Protein 6Y7Q (pdb70)

Solvent-accessible surface area: 6685 Å² total; per-residue (Å²): 80,88,197,115,12,69,66,113,115,58,62,2,0,19,0,40,25,110,65,186,73,22,7,0,78,87,0,2,82,13,0,20,134,35,0,29,25,49,90,116,61,0,61,106,84,56,2,34,0,86,41,0,48,23,130,112,9,142,211,124,23,51,55,64,6,30,101,0,17,161,46,30,86,109,51,140,7,98,3,31,1,27,50,119,103,49,59,67,17,35,0,36,1,32,0,17,21,49,106,57,199,148,42,54,7,55,71,7,5,1,12,3,88,114,35,105,166

Secondary structure (P-SEA, 3-state):
caaaaaaaccccccccccccccccccccaaaaaaacccccccccccccccccccccccaaaaaaaaaaaaacccbbbbbbbbccccbbbbbbbbbbbbccccccccbbbbbbbbbcc

B-factor: mean 35.16, std 14.5, range [16.73, 164.2]

Structure (mmCIF, N/CA/C/O backbone):
data_6Y7Q
#
_entry.id   6Y7Q
#
_cell.length_a   32.784
_cell.length_b   32.784
_cell.length_c   200.681
_cell.angle_alpha   90.000
_cell.angle_beta   90.000
_cell.angle_gamma   90.000
#
_symmetry.space_group_name_H-M   'P 43 21 2'
#
loop_
_entity.id
_entity.type
_entity.pdbx_description
1 polymer 'Potassium voltage-gated channel subfamily H member 7'
2 non-polymer GLYCEROL
3 non-polymer 1,2-ETHANEDIOL
4 water water
#
loop_
_atom_site.group_PDB
_atom_site.id
_atom_site.type_symbol
_atom_site.label_atom_id
_atom_site.label_alt_id
_atom_site.label_comp_id
_atom_site.label_asym_id
_atom_site.label_entity_id
_atom_site.label_seq_id
_atom_site.pdbx_PDB_ins_code
_atom_site.Cartn_x
_atom_site.Cartn_y
_atom_site.Cartn_z
_atom_site.occupancy
_atom_site.B_iso_or_equiv
_atom_site.auth_seq_id
_atom_site.auth_comp_id
_atom_site.auth_asym_id
_atom_site.auth_atom_id
_atom_site.pdbx_PDB_model_num
ATOM 1 N N . ILE A 1 18 ? -10.851 -11.517 1.621 1.000 58.761 18 ILE AAA N 1
ATOM 2 C CA . ILE A 1 18 ? -10.378 -11.639 3.065 1.000 65.386 18 ILE AAA CA 1
ATOM 3 C C . ILE A 1 18 ? -10.027 -10.259 3.652 1.000 63.605 18 ILE AAA C 1
ATOM 4 O O . ILE A 1 18 ? -10.237 -10.093 4.874 1.000 52.380 18 ILE AAA O 1
ATOM 20 N N . ILE A 1 19 ? -9.581 -9.274 2.861 1.000 53.637 19 ILE AAA N 1
ATOM 21 C CA . ILE A 1 19 ? -9.327 -7.918 3.432 1.000 40.293 19 ILE AAA CA 1
ATOM 22 C C . ILE A 1 19 ? -10.648 -7.354 3.948 1.000 43.415 19 ILE AAA C 1
ATOM 23 O O . ILE A 1 19 ? -10.616 -6.683 5.021 1.000 41.827 19 ILE AAA O 1
ATOM 39 N N . ARG A 1 20 ? -11.767 -7.667 3.269 1.000 38.842 20 ARG AAA N 1
ATOM 40 C CA . ARG A 1 20 ? -13.132 -7.233 3.687 1.000 39.690 20 ARG AAA CA 1
ATOM 41 C C . ARG A 1 20 ? -13.571 -7.906 4.984 1.000 49.141 20 ARG AAA C 1
ATOM 42 O O . ARG A 1 20 ? -14.124 -7.202 5.863 1.000 46.908 20 ARG AAA O 1
ATOM 63 N N . LYS A 1 21 ? -13.404 -9.226 5.055 1.000 48.711 21 LYS AAA N 1
ATOM 64 C CA . LYS A 1 21 ? -13.655 -10.031 6.277 1.000 43.469 21 LYS AAA CA 1
ATOM 65 C C . LYS A 1 21 ? -12.905 -9.359 7.437 1.000 45.130 21 LYS AAA C 1
ATOM 66 O O . LYS A 1 21 ? -13.562 -8.978 8.430 1.000 57.312 21 LYS AAA O 1
ATOM 85 N N . PHE A 1 22 ? -11.600 -9.144 7.262 1.000 43.561 22 PHE AAA N 1
ATOM 86 C CA . PHE A 1 22 ? -10.636 -8.716 8.317 1.000 39.328 22 PHE AAA CA 1
ATOM 87 C C . PHE A 1 22 ? -10.987 -7.302 8.772 1.000 36.240 22 PHE AAA C 1
ATOM 88 O O . PHE A 1 22 ? -11.146 -7.031 10.032 1.000 47.193 22 PHE AAA O 1
ATOM 105 N N . GLU A 1 23 ? -11.115 -6.381 7.818 1.000 40.249 23 GLU AAA N 1
ATOM 106 C CA . GLU A 1 23 ? -11.468 -4.978 8.138 1.000 31.393 23 GLU AAA CA 1
ATOM 107 C C . GLU A 1 23 ? -12.879 -4.961 8.738 1.000 35.622 23 GLU AAA C 1
ATOM 108 O O . GLU A 1 23 ? -13.055 -4.246 9.736 1.000 39.455 23 GLU AAA O 1
ATOM 120 N N . GLY A 1 24 ? -13.843 -5.694 8.152 1.000 38.319 24 GLY AAA N 1
ATOM 121 C CA . GLY A 1 24 ? -15.262 -5.716 8.590 1.000 37.443 24 GLY AAA CA 1
ATOM 122 C C . GLY A 1 24 ? -15.438 -6.260 10.016 1.000 46.245 24 GLY AAA C 1
ATOM 123 O O . GLY A 1 24 ? -16.421 -5.858 10.719 1.000 48.640 24 GLY AAA O 1
ATOM 127 N N . GLN A 1 25 ? -14.543 -7.136 10.481 1.000 51.301 25 GLN AAA N 1
ATOM 128 C CA . GLN A 1 25 ? -14.691 -7.785 11.823 1.000 39.840 25 GLN AAA CA 1
ATOM 129 C C . GLN A 1 25 ? -13.778 -7.120 12.859 1.000 46.784 25 GLN AAA C 1
ATOM 130 O O . GLN A 1 25 ? -13.679 -7.686 14.002 1.000 46.826 25 GLN AAA O 1
ATOM 144 N N . ASN A 1 26 ? -13.125 -5.995 12.504 1.000 33.018 26 ASN AAA N 1
ATOM 145 C CA . ASN A 1 26 ? -12.115 -5.338 13.379 1.000 44.823 26 ASN AAA CA 1
ATOM 146 C C . ASN A 1 26 ? -11.153 -6.437 13.879 1.000 61.208 26 ASN AAA C 1
ATOM 147 O O . ASN A 1 26 ? -10.965 -6.637 15.127 1.000 64.995 26 ASN AAA O 1
ATOM 158 N N . LYS A 1 27 ? -10.635 -7.169 12.885 1.000 51.603 27 LYS AAA N 1
ATOM 159 C CA . LYS A 1 27 ? -9.415 -7.970 12.966 1.000 34.805 27 LYS AAA CA 1
ATOM 160 C C . LYS A 1 27 ? -8.261 -6.978 13.100 1.000 27.680 27 LYS AAA C 1
ATOM 161 O O . LYS A 1 27 ? -8.475 -5.759 13.020 1.000 30.646 27 LYS AAA O 1
ATOM 180 N N . LYS A 1 28 ? -7.049 -7.528 13.222 1.000 29.264 28 LYS AAA N 1
ATOM 181 C CA . LYS A 1 28 ? -5.835 -6.733 13.397 1.000 23.965 28 LYS AAA CA 1
ATOM 182 C C . LYS A 1 28 ? -4.830 -7.209 12.383 1.000 22.405 28 LYS AAA C 1
ATOM 183 O O . LYS A 1 28 ? -4.393 -8.397 12.469 1.000 27.649 28 LYS AAA O 1
ATOM 202 N N . PHE A 1 29 ? -4.618 -6.405 11.350 1.000 23.032 29 PHE AAA N 1
ATOM 203 C CA . PHE A 1 29 ? -3.878 -7.003 10.211 1.000 22.059 29 PHE AAA CA 1
ATOM 204 C C . PHE A 1 29 ? -3.061 -5.939 9.502 1.000 17.681 29 PHE AAA C 1
ATOM 205 O O . PHE A 1 29 ? -3.283 -4.742 9.620 1.000 22.207 29 PHE AAA O 1
ATOM 222 N N . ILE A 1 30 ? -2.129 -6.483 8.713 1.000 19.895 30 ILE AAA N 1
ATOM 223 C CA . ILE A 1 30 ? -1.354 -5.632 7.792 1.000 19.544 30 ILE AAA CA 1
ATOM 224 C C . ILE A 1 30 ? -1.483 -6.275 6.385 1.000 17.614 30 ILE AAA C 1
ATOM 225 O O . ILE A 1 30 ? -1.752 -7.461 6.262 1.000 19.748 30 ILE AAA O 1
ATOM 241 N N . ILE A 1 31 ? -1.125 -5.447 5.397 1.000 17.509 31 ILE AAA N 1
ATOM 242 C CA . ILE A 1 31 ? -0.924 -5.993 4.009 1.000 16.729 31 ILE AAA CA 1
ATOM 243 C C . ILE A 1 31 ? 0.487 -5.569 3.657 1.000 17.432 31 ILE AAA C 1
ATOM 244 O O . ILE A 1 31 ? 0.868 -4.389 3.905 1.000 19.211 31 ILE AAA O 1
ATOM 260 N N . ALA A 1 32 ? 1.195 -6.472 2.999 1.000 18.137 32 ALA AAA N 1
ATOM 261 C CA . ALA A 1 32 ? 2.582 -6.231 2.600 1.000 20.241 32 ALA AAA CA 1
ATOM 262 C C . ALA A 1 32 ? 2.732 -6.500 1.080 1.000 18.857 32 ALA AAA C 1
ATOM 263 O O . ALA A 1 32 ? 2.099 -7.458 0.614 1.000 20.158 32 ALA AAA O 1
ATOM 270 N N . ASN A 1 33 ? 3.766 -5.886 0.550 1.000 20.805 33 ASN AAA N 1
ATOM 271 C CA . ASN A 1 33 ? 4.097 -6.091 -0.892 1.000 22.056 33 ASN AAA CA 1
ATOM 272 C C . ASN A 1 33 ? 5.131 -7.212 -0.897 1.000 22.229 33 ASN AAA C 1
ATOM 273 O O . ASN A 1 33 ? 6.296 -6.962 -0.403 1.000 26.304 33 ASN AAA O 1
ATOM 284 N N . ALA A 1 34 ? 4.792 -8.367 -1.485 1.000 24.545 34 ALA AAA N 1
ATOM 285 C CA . ALA A 1 34 ? 5.620 -9.577 -1.519 1.000 28.570 34 ALA AAA CA 1
ATOM 286 C C . ALA A 1 34 ? 6.656 -9.498 -2.661 1.000 35.742 34 ALA AAA C 1
ATOM 287 O O . ALA A 1 34 ? 7.506 -10.392 -2.733 1.000 34.656 34 ALA AAA O 1
ATOM 294 N N . ARG A 1 35 ? 6.583 -8.448 -3.500 1.000 31.657 35 ARG AAA N 1
ATOM 295 C CA . ARG A 1 35 ? 7.416 -8.279 -4.716 1.000 37.564 35 ARG AAA CA 1
ATOM 296 C C . ARG A 1 35 ? 8.695 -7.537 -4.391 1.000 30.626 35 ARG AAA C 1
ATOM 297 O O . ARG A 1 35 ? 9.576 -7.551 -5.202 1.000 43.462 35 ARG AAA O 1
ATOM 318 N N . VAL A 1 36 ? 8.710 -6.745 -3.326 1.000 28.539 36 VAL AAA N 1
ATOM 319 C CA . VAL A 1 36 ? 9.917 -5.956 -3.029 1.000 27.298 36 VAL AAA CA 1
ATOM 320 C C . VAL A 1 36 ? 10.729 -6.735 -2.002 1.000 29.234 36 VAL AAA C 1
ATOM 321 O O . VAL A 1 36 ? 10.122 -7.449 -1.150 1.000 31.471 36 VAL AAA O 1
ATOM 334 N N . GLN A 1 37 ? 12.037 -6.504 -1.965 1.000 27.724 37 GLN AAA N 1
ATOM 335 C CA . GLN A 1 37 ? 12.932 -7.429 -1.220 1.000 32.729 37 GLN AAA CA 1
ATOM 336 C C . GLN A 1 37 ? 12.659 -7.344 0.288 1.000 30.529 37 GLN AAA C 1
ATOM 337 O O . GLN A 1 37 ? 12.819 -8.374 0.944 1.000 33.596 37 GLN AAA O 1
ATOM 351 N N . ASN A 1 38 ? 12.176 -6.210 0.810 1.000 30.328 38 ASN AAA N 1
ATOM 352 C CA . ASN A 1 38 ? 12.014 -6.082 2.275 1.000 28.779 38 ASN AAA CA 1
ATOM 353 C C . ASN A 1 38 ? 10.568 -6.386 2.696 1.000 27.069 38 ASN AAA C 1
ATOM 354 O O . ASN A 1 38 ? 10.208 -6.135 3.880 1.000 32.018 38 ASN AAA O 1
ATOM 365 N N . CYS A 1 39 ? 9.723 -6.903 1.827 1.000 24.967 39 CYS AAA N 1
ATOM 366 C CA . CYS A 1 39 ? 8.318 -7.266 2.155 1.000 25.636 39 CYS AAA CA 1
ATOM 367 C C . CYS A 1 39 ? 7.599 -6.112 2.855 1.000 23.808 39 CYS AAA C 1
ATOM 368 O O . CYS A 1 39 ? 6.986 -6.311 3.947 1.000 25.657 39 CYS AAA O 1
ATOM 375 N N . ALA A 1 40 ? 7.714 -4.916 2.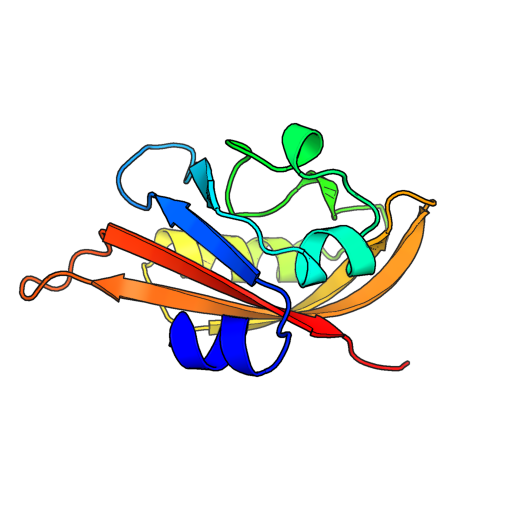321 1.000 21.609 40 ALA AAA N 1
ATOM 376 C CA . ALA A 1 40 ? 7.255 -3.638 2.866 1.000 21.618 40 ALA AAA CA 1
ATOM 377 C C . ALA A 1 40 ? 5.782 -3.676 3.195 1.000 20.633 40 ALA AAA C 1
ATOM 378 O O . ALA A 1 40 ? 4.914 -4.128 2.410 1.000 20.835 40 ALA AAA O 1
ATOM 385 N N . ILE A 1 41 ? 5.445 -3.271 4.437 1.000 20.277 41 ILE AAA N 1
ATOM 386 C CA . ILE A 1 41 ? 4.036 -3.078 4.807 1.000 19.827 41 ILE AAA CA 1
ATOM 387 C C . ILE A 1 41 ? 3.445 -1.899 4.060 1.000 20.239 41 ILE AAA C 1
ATOM 388 O O . ILE A 1 41 ? 3.955 -0.806 4.174 1.000 22.239 41 ILE AAA O 1
ATOM 404 N N . ILE A 1 42 ? 2.342 -2.122 3.359 1.000 18.426 42 ILE AAA N 1
ATOM 405 C CA . ILE A 1 42 ? 1.700 -1.034 2.603 1.000 19.362 42 ILE AAA CA 1
ATOM 406 C C . ILE A 1 42 ? 0.360 -0.647 3.171 1.000 19.758 42 ILE AAA C 1
ATOM 407 O O . ILE A 1 42 ? -0.194 0.367 2.773 1.000 20.499 42 ILE AAA O 1
ATOM 423 N N . TYR A 1 43 ? -0.074 -1.365 4.236 1.000 18.397 43 TYR AAA N 1
ATOM 424 C CA . TYR A 1 43 ? -1.332 -1.004 4.866 1.000 17.837 43 TYR AAA CA 1
ATOM 425 C C . TYR A 1 43 ? -1.266 -1.609 6.287 1.000 17.875 43 TYR AAA C 1
ATOM 426 O O . TYR A 1 43 ? -0.907 -2.798 6.397 1.000 19.717 43 TYR AAA O 1
ATOM 444 N N A CYS A 1 44 ? -1.606 -0.855 7.340 0.500 22.410 44 CYS AAA N 1
ATOM 445 N N B CYS A 1 44 ? -1.860 -0.841 7.217 0.500 21.162 44 CYS AAA N 1
ATOM 446 C CA A CYS A 1 44 ? -1.949 -1.530 8.611 0.500 20.442 44 CYS AAA CA 1
ATOM 447 C CA B CYS A 1 44 ? -1.947 -1.161 8.643 0.500 22.800 44 CYS AAA CA 1
ATOM 448 C C A CYS A 1 44 ? -3.225 -0.878 9.123 0.500 22.139 44 CYS AAA C 1
ATOM 449 C C B CYS A 1 44 ? -3.334 -0.767 9.123 0.500 23.384 44 CYS AAA C 1
ATOM 450 O O A CYS A 1 44 ? -3.307 0.384 9.029 0.500 25.402 44 CYS AAA O 1
ATOM 451 O O B CYS A 1 44 ? -3.623 0.468 9.040 0.500 26.118 44 CYS AAA O 1
ATOM 466 N N . ASN A 1 45 ? -4.143 -1.720 9.634 1.000 21.597 45 ASN AAA N 1
ATOM 467 C CA . ASN A 1 45 ? -5.461 -1.279 10.075 1.000 22.945 45 ASN AAA CA 1
ATOM 468 C C . ASN A 1 45 ? -5.405 -0.711 11.535 1.000 20.922 45 ASN AAA C 1
ATOM 469 O O . ASN A 1 45 ? -4.362 -0.770 12.190 1.000 21.993 45 ASN AAA O 1
ATOM 480 N N . ASP A 1 46 ? -6.448 0.000 11.869 1.000 21.929 46 ASP AAA N 1
ATOM 481 C CA . ASP A 1 46 ? -6.501 0.637 13.213 1.000 22.665 46 ASP AAA CA 1
ATOM 482 C C . ASP A 1 46 ? -6.376 -0.462 14.269 1.000 23.185 46 ASP AAA C 1
ATOM 483 O O . ASP A 1 46 ? -5.654 -0.198 15.300 1.000 24.159 46 ASP AAA O 1
ATOM 492 N N . GLY A 1 47 ? -6.991 -1.621 14.062 1.000 23.799 47 GLY AAA N 1
ATOM 493 C CA . GLY A 1 47 ? -6.929 -2.679 15.090 1.000 22.194 47 GLY AAA CA 1
ATOM 494 C C . GLY A 1 47 ? -5.541 -3.140 15.341 1.000 24.144 47 GLY AAA C 1
ATOM 495 O O . GLY A 1 47 ? -5.157 -3.295 16.550 1.000 28.232 47 GLY AAA O 1
ATOM 499 N N . PHE A 1 48 ? -4.645 -3.277 14.404 1.000 23.361 48 PHE AAA N 1
ATOM 500 C CA . PHE A 1 48 ? -3.248 -3.590 14.643 1.000 25.462 48 PHE AAA CA 1
ATOM 501 C C . PHE A 1 48 ? -2.511 -2.493 15.391 1.000 19.143 48 PHE AAA C 1
ATOM 502 O O . PHE A 1 48 ? -1.826 -2.873 16.418 1.000 26.658 48 PHE AAA O 1
ATOM 519 N N . CYS A 1 49 ? -2.714 -1.217 15.149 1.000 20.532 49 CYS AAA N 1
ATOM 520 C CA . CYS A 1 49 ? -2.062 -0.107 15.897 1.000 22.380 49 CYS AAA CA 1
ATOM 521 C C . CYS A 1 49 ? -2.561 -0.104 17.363 1.000 21.609 49 CYS AAA C 1
ATOM 522 O O . CYS A 1 49 ? -1.699 0.058 18.254 1.000 26.960 49 CYS AAA O 1
ATOM 530 N N . GLU A 1 50 ? -3.823 -0.313 17.555 1.000 21.825 50 GLU AAA N 1
ATOM 531 C CA . GLU A 1 50 ? -4.451 -0.220 18.894 1.000 26.195 50 GLU AAA CA 1
ATOM 532 C C . GLU A 1 50 ? -3.923 -1.385 19.690 1.000 24.614 50 GLU AAA C 1
ATOM 533 O O . GLU A 1 50 ? -3.741 -1.182 20.928 1.000 29.507 50 GLU AAA O 1
ATOM 545 N N . MET A 1 51 ? -3.912 -2.589 19.191 1.000 23.711 51 MET AAA N 1
ATOM 546 C CA . MET A 1 51 ? -3.432 -3.756 19.917 1.000 25.163 51 MET AAA CA 1
ATOM 547 C C . MET A 1 51 ? -1.952 -3.657 20.260 1.000 25.167 51 MET AAA C 1
ATOM 548 O O . MET A 1 51 ? -1.551 -4.011 21.401 1.000 29.311 51 MET AAA O 1
ATOM 562 N N . THR A 1 52 ? -1.060 -3.277 19.397 1.000 24.689 52 THR AAA N 1
ATOM 563 C CA . THR A 1 52 ? 0.374 -3.364 19.544 1.000 24.686 52 THR AAA CA 1
ATOM 564 C C . THR A 1 52 ? 0.891 -2.084 20.189 1.000 24.132 52 THR AAA C 1
ATOM 565 O O . THR A 1 52 ? 2.031 -2.109 20.639 1.000 28.683 52 THR AAA O 1
ATOM 576 N N . GLY A 1 53 ? 0.137 -1.011 20.202 1.000 26.691 53 GLY AAA N 1
ATOM 577 C CA . GLY A 1 53 ? 0.579 0.328 20.624 1.000 26.096 53 GLY AAA CA 1
ATOM 578 C C . GLY A 1 53 ? 1.554 1.043 19.726 1.000 26.117 53 GLY AAA C 1
ATOM 579 O O . GLY A 1 53 ? 2.029 2.117 20.092 1.000 27.028 53 GLY AAA O 1
ATOM 583 N N . PHE A 1 54 ? 1.732 0.550 18.500 1.000 26.670 54 PHE AAA N 1
ATOM 584 C CA . PHE A 1 54 ? 2.586 1.231 17.497 1.000 27.850 54 PHE AAA CA 1
ATOM 585 C C . PHE A 1 54 ? 1.683 2.092 16.635 1.000 26.578 54 PHE AAA C 1
ATOM 586 O O . PHE A 1 54 ? 0.624 1.622 16.163 1.000 28.611 54 PHE AAA O 1
ATOM 603 N N . SER A 1 55 ? 2.090 3.349 16.463 1.000 27.713 55 SER AAA N 1
ATOM 604 C CA . SER A 1 55 ? 1.408 4.299 15.561 1.000 33.483 55 SER AAA CA 1
ATOM 605 C C . SER A 1 55 ? 1.570 3.866 14.099 1.000 29.311 55 SER AAA C 1
ATOM 606 O O . SER A 1 55 ? 2.622 3.285 13.732 1.000 29.396 55 SER AAA O 1
ATOM 614 N N . ARG A 1 56 ? 0.587 4.220 13.264 1.000 26.844 56 ARG AAA N 1
ATOM 615 C CA . ARG A 1 56 ? 0.675 3.875 11.843 1.000 26.959 56 ARG AAA CA 1
ATOM 616 C C . ARG A 1 56 ? 1.994 4.384 11.236 1.000 28.025 56 ARG AAA C 1
ATOM 617 O O . ARG A 1 56 ? 2.659 3.595 10.530 1.000 30.152 56 ARG AAA O 1
ATOM 638 N N . PRO A 1 57 ? 2.476 5.650 11.471 1.000 27.091 57 PRO AAA N 1
ATOM 639 C CA . PRO A 1 57 ? 3.747 6.102 10.868 1.000 28.649 57 PRO AAA CA 1
ATOM 640 C C . PRO A 1 57 ? 4.944 5.276 11.317 1.000 29.224 57 PRO AAA C 1
ATOM 641 O O . PRO A 1 57 ? 5.946 5.247 10.655 1.000 35.340 57 PRO AAA O 1
ATOM 652 N N . ASP A 1 58 ? 4.783 4.609 12.482 1.000 27.327 58 ASP AAA N 1
ATOM 653 C CA . ASP A 1 58 ? 5.861 3.745 12.999 1.000 30.393 58 ASP AAA CA 1
ATOM 654 C C . ASP A 1 58 ? 5.837 2.331 12.375 1.000 32.293 58 ASP AAA C 1
ATOM 655 O O . ASP A 1 58 ? 6.837 1.595 12.519 1.000 38.562 58 ASP AAA O 1
ATOM 664 N N . VAL A 1 59 ? 4.748 1.924 11.742 1.000 25.779 59 VAL AAA N 1
ATOM 665 C CA . VAL A 1 59 ? 4.596 0.558 11.180 1.000 26.972 59 VAL AAA CA 1
ATOM 666 C C . VAL A 1 59 ? 4.819 0.622 9.648 1.000 25.675 59 VAL AAA C 1
ATOM 667 O O . VAL A 1 59 ? 5.425 -0.321 9.098 1.000 25.844 59 VAL AAA O 1
ATOM 680 N N . MET A 1 60 ? 4.354 1.673 8.988 1.000 25.077 60 MET AAA N 1
ATOM 681 C CA . MET A 1 60 ? 4.321 1.720 7.492 1.000 24.457 60 MET AAA CA 1
ATOM 682 C C . MET A 1 60 ? 5.731 1.515 6.920 1.000 27.991 60 MET AAA C 1
ATOM 683 O O . MET A 1 60 ? 6.702 2.047 7.414 1.000 26.769 60 MET AAA O 1
ATOM 697 N N . GLN A 1 61 ? 5.801 0.700 5.874 1.000 25.239 61 GLN AAA N 1
ATOM 698 C CA . GLN A 1 61 ? 7.000 0.406 5.064 1.000 31.268 61 GLN AAA CA 1
ATOM 699 C C . GLN A 1 61 ? 7.972 -0.473 5.833 1.000 30.370 61 GLN AAA C 1
ATOM 700 O O . GLN A 1 61 ? 9.033 -0.714 5.314 1.000 32.484 61 GLN AAA O 1
ATOM 714 N N . LYS A 1 62 ? 7.679 -0.882 7.091 1.000 26.890 62 LYS AAA N 1
ATOM 715 C CA . LYS A 1 62 ? 8.610 -1.791 7.764 1.000 28.264 62 LYS AAA CA 1
ATOM 716 C C . LYS A 1 62 ? 8.435 -3.169 7.174 1.000 26.872 62 LYS AAA C 1
ATOM 717 O O . LYS A 1 62 ? 7.379 -3.495 6.569 1.000 28.659 62 LYS AAA O 1
ATOM 736 N N . PRO A 1 63 ? 9.433 -4.058 7.363 1.000 27.694 63 PRO AAA N 1
ATOM 737 C CA . PRO A 1 63 ? 9.261 -5.411 6.871 1.000 28.955 63 PRO AAA CA 1
ATOM 738 C C . PRO A 1 63 ? 8.049 -6.076 7.477 1.000 23.646 63 PRO AAA C 1
ATOM 739 O O . PRO A 1 63 ? 7.780 -5.928 8.695 1.000 31.323 63 PRO AAA O 1
ATOM 750 N N . CYS A 1 64 ? 7.431 -6.969 6.739 1.000 27.688 64 CYS AAA N 1
ATOM 751 C CA . CYS A 1 64 ? 6.146 -7.614 7.064 1.000 28.274 64 CYS AAA CA 1
ATOM 752 C C . CYS A 1 64 ? 6.377 -8.577 8.252 1.000 27.961 64 CYS AAA C 1
ATOM 753 O O . CYS A 1 64 ? 5.373 -9.046 8.780 1.000 26.694 64 CYS AAA O 1
ATOM 760 N N . THR A 1 65 ? 7.630 -8.960 8.490 1.000 31.110 65 THR AAA N 1
ATOM 761 C CA . THR A 1 65 ? 7.943 -9.793 9.708 1.000 32.697 65 THR AAA CA 1
ATOM 762 C C . THR A 1 65 ? 7.596 -9.047 10.994 1.000 25.363 65 THR AAA C 1
ATOM 763 O O . THR A 1 65 ? 7.519 -9.738 12.059 1.000 30.528 65 THR AAA O 1
ATOM 774 N N . CYS A 1 66 ? 7.468 -7.709 10.989 1.000 22.407 66 CYS AAA N 1
ATOM 775 C CA . CYS A 1 66 ? 7.025 -6.917 12.181 1.000 23.509 66 CYS AAA CA 1
ATOM 776 C C . CYS A 1 66 ? 8.040 -7.159 13.274 1.000 26.438 66 CYS AAA C 1
ATOM 777 O O . CYS A 1 66 ? 7.604 -7.449 14.475 1.000 28.399 66 CYS AAA O 1
ATOM 785 N N . ASP A 1 67 ? 9.312 -7.044 13.018 1.000 29.407 67 ASP AAA N 1
ATOM 786 C CA . ASP A 1 67 ? 1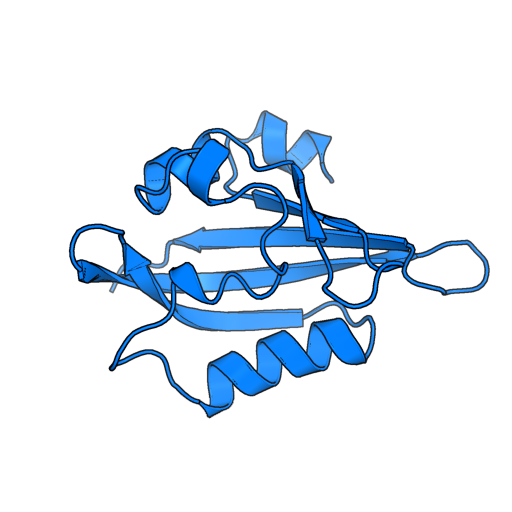0.421 -7.228 13.983 1.000 29.617 67 ASP AAA CA 1
ATOM 787 C C . ASP A 1 67 ? 10.286 -6.233 15.144 1.000 24.682 67 ASP AAA C 1
ATOM 788 O O . ASP A 1 67 ? 10.872 -6.491 16.235 1.000 30.265 67 ASP AAA O 1
ATOM 797 N N . PHE A 1 68 ? 9.589 -5.133 15.024 1.000 30.544 68 PHE AAA N 1
ATOM 798 C CA . PHE A 1 68 ? 9.386 -4.113 16.074 1.000 26.729 68 PHE AAA CA 1
ATOM 799 C C . PHE A 1 68 ? 8.488 -4.738 17.170 1.000 25.531 68 PHE AAA C 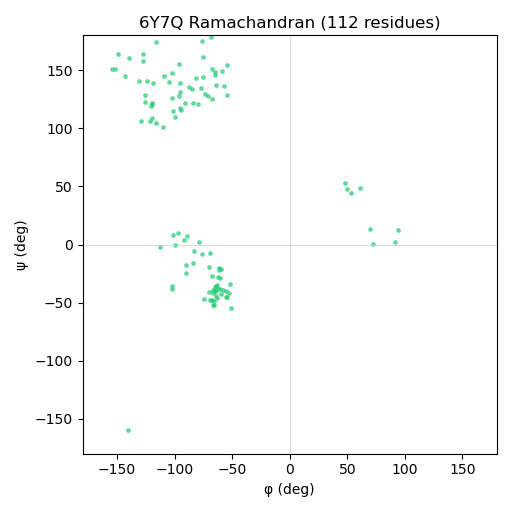1
ATOM 800 O O . PHE A 1 68 ? 8.497 -4.069 18.283 1.000 26.544 68 PHE AAA O 1
ATOM 817 N N . LEU A 1 69 ? 7.944 -5.944 16.965 1.000 25.912 69 LEU AAA N 1
ATOM 818 C CA . LEU A 1 69 ? 7.093 -6.628 17.949 1.000 23.167 69 LEU AAA CA 1
ATOM 819 C C . LEU A 1 69 ? 7.954 -7.639 18.681 1.000 29.196 69 LEU AAA C 1
ATOM 820 O O . LEU A 1 69 ? 7.436 -8.299 19.679 1.000 38.769 69 LEU AAA O 1
ATOM 836 N N . HIS A 1 70 ? 9.203 -7.778 18.385 1.000 27.717 70 HIS AAA N 1
ATOM 837 C CA . HIS A 1 70 ? 10.050 -8.887 18.918 1.000 27.877 70 HIS AAA CA 1
ATOM 838 C C . HIS A 1 70 ? 10.782 -8.377 20.146 1.000 24.742 70 HIS AAA C 1
ATOM 839 O O . HIS A 1 70 ? 11.150 -7.199 20.178 1.000 29.149 70 HIS AAA O 1
ATOM 854 N N . GLY A 1 71 ? 10.862 -9.234 21.166 1.000 28.886 71 GLY AAA N 1
ATOM 855 C CA . GLY A 1 71 ? 11.686 -8.907 22.349 1.000 26.472 71 GLY AAA CA 1
ATOM 856 C C . GLY A 1 71 ? 12.416 -10.114 22.855 1.000 23.153 71 GLY AAA C 1
ATOM 857 O O . GLY A 1 71 ? 12.257 -11.218 22.387 1.000 28.142 71 GLY AAA O 1
ATOM 861 N N . PRO A 1 72 ? 12.835 -10.020 24.182 1.000 27.953 72 PRO AAA N 1
ATOM 862 C CA . PRO A 1 72 ? 13.591 -11.104 24.776 1.000 28.569 72 PRO AAA CA 1
ATOM 863 C C . PRO A 1 72 ? 12.865 -12.443 24.782 1.000 26.455 72 PRO AAA C 1
ATOM 864 O O . PRO A 1 72 ? 13.526 -13.446 24.586 1.000 28.513 72 PRO AAA O 1
ATOM 875 N N . GLU A 1 73 ? 11.572 -12.464 25.113 1.000 30.224 73 GLU AAA N 1
ATOM 876 C CA . GLU A 1 73 ? 10.870 -13.748 25.239 1.000 26.317 73 GLU AAA CA 1
ATOM 877 C C . GLU A 1 73 ? 10.267 -14.164 23.897 1.000 27.981 73 GLU AAA C 1
ATOM 878 O O . GLU A 1 73 ? 9.598 -15.190 23.796 1.000 27.663 73 GLU AAA O 1
ATOM 890 N N . THR A 1 74 ? 10.586 -13.419 22.841 1.000 29.663 74 THR AAA N 1
ATOM 891 C CA . THR A 1 74 ? 10.107 -13.887 21.513 1.000 28.670 74 THR AAA CA 1
ATOM 892 C C . THR A 1 74 ? 11.055 -14.999 21.058 1.000 30.230 74 THR AAA C 1
ATOM 893 O O . THR A 1 74 ? 12.239 -14.715 20.986 1.000 38.000 74 THR AAA O 1
ATOM 904 N N . LYS A 1 75 ? 10.543 -16.213 20.813 1.000 30.974 75 LYS AAA N 1
ATOM 905 C CA . LYS A 1 75 ? 11.391 -17.396 20.553 1.000 31.826 75 LYS AAA CA 1
ATOM 906 C C . LYS A 1 75 ? 11.935 -17.356 19.114 1.000 31.524 75 LYS AAA C 1
ATOM 907 O O . LYS A 1 75 ? 11.153 -17.181 18.155 1.000 34.568 75 LYS AAA O 1
ATOM 926 N N . ARG A 1 76 ? 13.219 -17.626 18.972 1.000 33.426 76 ARG AAA N 1
ATOM 927 C CA . ARG A 1 76 ? 13.917 -17.710 17.666 1.000 34.698 76 ARG AAA CA 1
ATOM 928 C C . ARG A 1 76 ? 13.232 -18.724 16.727 1.000 34.058 76 ARG AAA C 1
ATOM 929 O O . ARG A 1 76 ? 13.062 -18.376 15.595 1.000 40.561 76 ARG AAA O 1
ATOM 950 N N . HIS A 1 77 ? 12.862 -19.923 17.168 1.000 35.292 77 HIS AAA N 1
ATOM 951 C CA . HIS A 1 77 ? 12.128 -20.960 16.409 1.000 37.854 77 HIS AAA CA 1
ATOM 952 C C . HIS A 1 77 ? 10.826 -20.377 15.864 1.000 35.058 77 HIS AAA C 1
ATOM 953 O O . HIS A 1 77 ? 10.450 -20.685 14.717 1.000 35.632 77 HIS AAA O 1
ATOM 968 N N . ASP A 1 78 ? 10.135 -19.551 16.639 1.000 34.216 78 ASP AAA N 1
ATOM 969 C CA . ASP A 1 78 ? 8.838 -19.002 16.199 1.000 32.388 78 ASP AAA CA 1
ATOM 970 C C . ASP A 1 78 ? 9.071 -17.925 15.140 1.000 28.051 78 ASP AAA C 1
ATOM 971 O O . ASP A 1 78 ? 8.393 -17.959 14.094 1.000 34.196 78 ASP AAA O 1
ATOM 980 N N . ILE A 1 79 ? 9.998 -17.006 15.384 1.000 30.148 79 ILE AAA N 1
ATOM 981 C CA . ILE A 1 79 ? 10.417 -16.002 14.392 1.000 28.152 79 ILE AAA CA 1
ATOM 982 C C . ILE A 1 79 ? 10.813 -16.729 13.093 1.000 32.652 79 ILE AAA C 1
ATOM 983 O O . ILE A 1 79 ? 10.401 -16.271 11.986 1.000 32.063 79 ILE AAA O 1
ATOM 999 N N . ALA A 1 80 ? 11.519 -17.853 13.170 1.000 29.302 80 ALA AAA N 1
ATOM 1000 C CA . ALA A 1 80 ? 12.043 -18.534 11.964 1.000 34.065 80 ALA AAA CA 1
ATOM 1001 C C . ALA A 1 80 ? 10.867 -19.138 11.198 1.000 36.488 80 ALA AAA C 1
ATOM 1002 O O . ALA A 1 80 ? 10.868 -19.034 9.931 1.000 38.558 80 ALA AAA O 1
ATOM 1009 N N . GLN A 1 81 ? 9.885 -19.735 11.878 1.000 32.618 81 GLN AAA N 1
ATOM 1010 C CA . GLN A 1 81 ? 8.719 -20.346 11.192 1.000 33.957 81 GLN AAA CA 1
ATOM 1011 C C . GLN A 1 81 ? 7.902 -19.264 10.492 1.000 31.288 81 GLN AAA C 1
ATOM 1012 O O . GLN A 1 81 ? 7.427 -19.539 9.367 1.000 35.080 81 GLN AAA O 1
ATOM 1026 N N . ILE A 1 82 ? 7.767 -18.071 11.065 1.000 29.154 82 ILE AAA N 1
ATOM 1027 C CA . ILE A 1 82 ? 7.042 -16.965 10.405 1.000 28.866 82 ILE AAA CA 1
ATOM 1028 C C . ILE A 1 82 ? 7.835 -16.560 9.150 1.000 29.551 82 ILE AAA C 1
ATOM 1029 O O . ILE A 1 82 ? 7.203 -16.493 8.018 1.000 30.522 82 ILE AAA O 1
ATOM 1045 N N . ALA A 1 83 ? 9.125 -16.301 9.301 1.000 28.669 83 ALA AAA N 1
ATOM 1046 C CA . ALA A 1 83 ? 9.976 -15.847 8.184 1.000 32.153 83 ALA AAA CA 1
ATOM 1047 C C . ALA A 1 83 ? 9.982 -16.904 7.072 1.000 32.811 83 ALA AAA C 1
ATOM 1048 O O . ALA A 1 83 ? 9.994 -16.522 5.912 1.000 31.171 83 ALA AAA O 1
ATOM 1055 N N . GLN A 1 84 ? 9.988 -18.191 7.400 1.000 30.578 84 GLN AAA N 1
A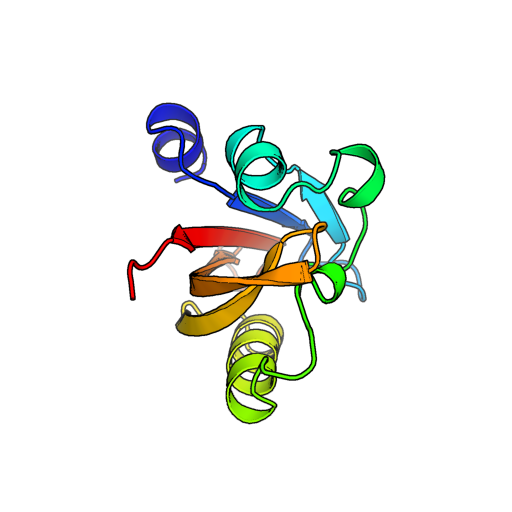TOM 1056 C CA . GLN A 1 84 ? 10.034 -19.329 6.452 1.000 36.339 84 GLN AAA CA 1
ATOM 1057 C C . GLN A 1 84 ? 8.754 -19.356 5.618 1.000 35.924 84 GLN AAA C 1
ATOM 1058 O O . GLN A 1 84 ? 8.845 -19.627 4.383 1.000 36.570 84 GLN AAA O 1
ATOM 1072 N N . ALA A 1 85 ? 7.598 -19.089 6.233 1.000 30.281 85 ALA AAA N 1
ATOM 1073 C CA . ALA A 1 85 ? 6.300 -19.137 5.523 1.000 35.129 85 ALA AAA CA 1
ATOM 1074 C C . ALA A 1 85 ? 6.283 -18.016 4.488 1.000 33.274 85 ALA AAA C 1
ATOM 1075 O O . ALA A 1 85 ? 5.759 -18.238 3.333 1.000 34.532 85 ALA AAA O 1
ATOM 1082 N N . LEU A 1 86 ? 6.825 -16.870 4.879 1.000 29.152 86 LEU AAA N 1
ATOM 1083 C CA . LEU A 1 86 ? 6.919 -15.679 4.003 1.000 28.738 86 LEU AAA CA 1
ATOM 1084 C C . LEU A 1 86 ? 7.862 -15.995 2.848 1.000 32.168 86 LEU AAA C 1
ATOM 1085 O O . LEU A 1 86 ? 7.452 -15.714 1.632 1.000 34.017 86 LEU AAA O 1
ATOM 1101 N N . LEU A 1 87 ? 9.028 -16.549 3.158 1.000 30.123 87 LEU AAA N 1
ATOM 1102 C CA . LEU A 1 87 ? 10.031 -16.895 2.107 1.000 33.557 87 LEU AAA CA 1
ATOM 1103 C C . LEU A 1 87 ? 9.482 -17.978 1.162 1.000 31.329 87 LEU AAA C 1
ATOM 1104 O O . LEU A 1 87 ? 9.815 -17.942 -0.014 1.000 37.861 87 LEU AAA O 1
ATOM 1120 N N . GLY A 1 88 ? 8.702 -18.938 1.649 1.000 35.543 88 GLY AAA N 1
ATOM 1121 C CA . GLY A 1 88 ? 8.180 -20.047 0.829 1.000 33.779 88 GLY AAA CA 1
ATOM 1122 C C . GLY A 1 88 ? 6.817 -19.687 0.247 1.000 33.416 88 GLY AAA C 1
ATOM 1123 O O . GLY A 1 88 ? 6.156 -20.565 -0.332 1.000 31.391 88 GLY AAA O 1
ATOM 1127 N N . SER A 1 89 ? 6.330 -18.466 0.470 1.000 31.158 89 SER AAA N 1
ATOM 1128 C CA . SER A 1 89 ? 4.996 -18.052 -0.028 1.000 31.132 89 SER AAA CA 1
ATOM 1129 C C . SER A 1 89 ? 3.945 -19.061 0.431 1.000 34.590 89 SER AAA C 1
ATOM 1130 O O . SER A 1 89 ? 3.071 -19.414 -0.334 1.000 33.878 89 SER AAA O 1
ATOM 1138 N N . GLU A 1 90 ? 4.000 -19.482 1.685 1.000 33.585 90 GLU AAA N 1
ATOM 1139 C CA . GLU A 1 90 ? 3.050 -20.478 2.225 1.000 37.330 90 GLU AAA CA 1
ATOM 1140 C C . GLU A 1 90 ? 2.080 -19.830 3.206 1.000 29.238 90 GLU AAA C 1
ATOM 1141 O O . GLU A 1 90 ? 2.498 -18.913 3.931 1.000 38.371 90 GLU AAA O 1
ATOM 1153 N N . GLU A 1 91 ? 0.841 -20.315 3.220 1.000 30.080 91 GLU AAA N 1
ATOM 1154 C CA . GLU A 1 91 ? -0.108 -20.018 4.304 1.000 28.571 91 GLU AAA CA 1
ATOM 1155 C C . GLU A 1 91 ? 0.292 -20.793 5.555 1.000 30.476 91 GLU AAA C 1
ATOM 1156 O O . GLU A 1 91 ? 0.486 -22.005 5.463 1.000 30.873 91 GLU AAA O 1
ATOM 1168 N N . ARG A 1 92 ? 0.383 -20.092 6.683 1.000 28.227 92 ARG AAA N 1
ATOM 1169 C CA . ARG A 1 92 ? 0.831 -20.748 7.906 1.000 30.206 92 ARG AAA CA 1
ATOM 1170 C C . ARG A 1 92 ? 0.238 -19.966 9.083 1.000 27.254 92 ARG AAA C 1
ATOM 1171 O O . ARG A 1 92 ? 0.054 -18.753 9.031 1.000 27.899 92 ARG AAA O 1
ATOM 1192 N N . LYS A 1 93 ? 0.016 -20.690 10.159 1.000 30.917 93 LYS AAA N 1
ATOM 1193 C CA . LYS A 1 93 ? -0.397 -20.077 11.453 1.000 28.701 93 LYS AAA CA 1
ATOM 1194 C C . LYS A 1 93 ? 0.662 -20.405 12.512 1.000 30.700 93 LYS AAA C 1
ATOM 1195 O O . LYS A 1 93 ? 1.037 -21.598 12.634 1.000 30.917 93 LYS AAA O 1
ATOM 1214 N N . VAL A 1 94 ? 1.267 -19.394 13.112 1.000 26.294 94 VAL AAA N 1
ATOM 1215 C CA . VAL A 1 94 ? 2.328 -19.605 14.137 1.000 32.030 94 VAL AAA CA 1
ATOM 1216 C C . VAL A 1 94 ? 1.971 -18.857 15.416 1.000 28.786 94 VAL AAA C 1
ATOM 1217 O O . VAL A 1 94 ? 1.777 -17.632 15.392 1.000 28.043 94 VAL AAA O 1
ATOM 1230 N N . GLU A 1 95 ? 2.007 -19.580 16.528 1.000 31.759 95 GLU AAA N 1
ATOM 1231 C CA . GLU A 1 95 ? 1.822 -18.971 17.859 1.000 34.049 95 GLU AAA CA 1
ATOM 1232 C C . GLU A 1 95 ? 3.190 -18.436 18.305 1.000 29.889 95 GLU AAA C 1
ATOM 1233 O O . GLU A 1 95 ? 4.208 -19.138 18.119 1.000 32.144 95 GLU AAA O 1
ATOM 1245 N N . VAL A 1 96 ? 3.217 -17.208 18.822 1.000 26.426 96 VAL AAA N 1
ATOM 1246 C CA . VAL A 1 96 ? 4.474 -16.490 19.116 1.000 27.957 96 VAL AAA CA 1
ATOM 1247 C C . VAL A 1 96 ? 4.203 -15.523 20.264 1.000 25.751 96 VAL AAA C 1
ATOM 1248 O O . VAL A 1 96 ? 3.065 -15.061 20.405 1.000 28.480 96 VAL AAA O 1
ATOM 1261 N N . THR A 1 97 ? 5.249 -15.243 21.044 1.000 26.580 97 THR AAA N 1
ATOM 1262 C CA . THR A 1 97 ? 5.195 -14.152 22.046 1.000 28.450 97 THR AAA CA 1
ATOM 1263 C C . THR A 1 97 ? 5.700 -12.846 21.408 1.000 30.484 97 THR AAA C 1
ATOM 1264 O O . THR A 1 97 ? 6.926 -12.750 21.176 1.000 30.275 97 THR AAA O 1
ATOM 1275 N N . TYR A 1 98 ? 4.863 -11.824 21.410 1.000 28.220 98 TYR AAA N 1
ATOM 1276 C CA . TYR A 1 98 ? 5.225 -10.490 20.904 1.000 26.320 98 TYR AAA CA 1
ATOM 1277 C C . TYR A 1 98 ? 5.198 -9.468 21.996 1.000 26.200 98 TYR AAA C 1
ATOM 1278 O O . TYR A 1 98 ? 4.757 -9.793 23.217 1.000 33.928 98 TYR AAA O 1
ATOM 1296 N N . TYR A 1 99 ? 5.596 -8.257 21.746 1.000 27.182 99 TYR AAA N 1
ATOM 1297 C CA . TYR A 1 99 ? 5.676 -7.165 22.747 1.000 27.698 99 TYR AAA CA 1
ATOM 1298 C C . TYR A 1 99 ? 4.925 -5.952 22.307 1.000 27.641 99 TYR AAA C 1
ATOM 1299 O O . TYR A 1 99 ? 5.103 -5.449 21.160 1.000 30.285 99 TYR AAA O 1
ATOM 1317 N N . HIS A 1 100 ? 3.994 -5.501 23.065 1.000 29.831 100 HIS AAA N 1
ATOM 1318 C CA . HIS A 1 100 ? 3.417 -4.145 22.991 1.000 26.318 100 HIS AAA CA 1
ATOM 1319 C C . HIS A 1 100 ? 4.528 -3.120 23.085 1.000 25.622 100 HIS AAA C 1
ATOM 1320 O O . HIS A 1 100 ? 5.616 -3.426 23.723 1.000 28.727 100 HIS AAA O 1
ATOM 1335 N N . LYS A 1 101 ? 4.278 -1.930 22.517 1.000 27.838 101 LYS AAA N 1
ATOM 1336 C CA . LYS A 1 101 ? 5.245 -0.834 22.597 1.000 29.735 101 LYS AAA CA 1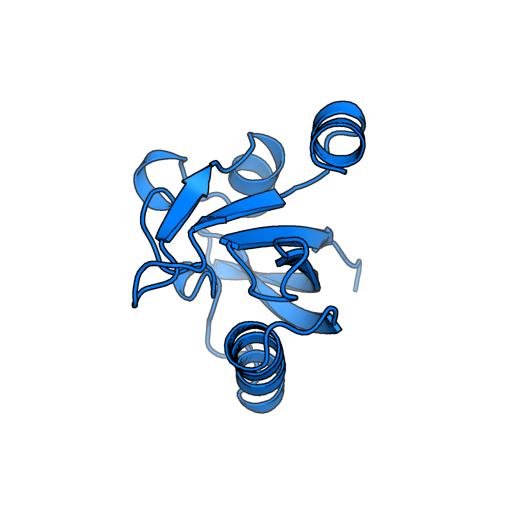
ATOM 1337 C C . LYS A 1 101 ? 5.662 -0.606 24.068 1.000 30.561 101 LYS AAA C 1
ATOM 1338 O O . LYS A 1 101 ? 6.799 -0.145 24.326 1.000 30.680 101 LYS AAA O 1
ATOM 1357 N N . ASN A 1 102 ? 4.722 -0.815 24.986 1.000 29.584 102 ASN AAA N 1
ATOM 1358 C CA . ASN A 1 102 ? 4.988 -0.492 26.399 1.000 30.358 102 ASN AAA CA 1
ATOM 1359 C C . ASN A 1 102 ? 5.826 -1.572 27.052 1.000 29.128 102 ASN AAA C 1
ATOM 1360 O O . ASN A 1 102 ? 6.067 -1.460 28.288 1.000 34.523 102 ASN AAA O 1
ATOM 1371 N N . GLY A 1 103 ? 6.260 -2.602 26.401 1.000 27.051 103 GLY AAA N 1
ATOM 1372 C CA . GLY A 1 103 ? 7.243 -3.569 26.892 1.000 28.898 103 GLY AAA CA 1
ATOM 1373 C C . GLY A 1 103 ? 6.569 -4.748 27.588 1.000 31.714 103 GLY AAA C 1
ATOM 1374 O O . GLY A 1 103 ? 7.305 -5.695 27.918 1.000 32.875 103 GLY AAA O 1
ATOM 1378 N N . SER A 1 104 ? 5.229 -4.759 27.609 1.000 38.051 104 SER AAA N 1
ATOM 1379 C CA . SER A 1 104 ? 4.454 -5.944 28.051 1.000 30.264 104 SER AAA CA 1
ATOM 1380 C C . SER A 1 104 ? 4.318 -6.980 26.943 1.000 26.041 104 SER AAA C 1
ATOM 1381 O O . SER A 1 104 ? 4.301 -6.663 25.720 1.000 33.488 104 SER AAA O 1
ATOM 1389 N N . THR A 1 105 ? 4.358 -8.220 27.255 1.000 26.460 105 THR AAA N 1
ATOM 1390 C CA . THR A 1 105 ? 4.233 -9.444 26.458 1.000 32.588 105 THR AAA CA 1
ATOM 1391 C C . THR A 1 105 ? 2.748 -9.661 26.090 1.000 26.690 105 THR AAA C 1
ATOM 1392 O O . THR A 1 105 ? 1.818 -9.283 26.883 1.000 29.643 105 THR AAA O 1
ATOM 1403 N N . PHE A 1 106 ? 2.516 -10.194 24.875 1.000 33.223 106 PHE AAA N 1
ATOM 1404 C CA . PHE A 1 106 ? 1.196 -10.789 24.533 1.000 31.023 106 PHE AAA CA 1
ATOM 1405 C C . PHE A 1 106 ? 1.448 -12.007 23.657 1.000 27.972 106 PHE AAA C 1
ATOM 1406 O O . PHE A 1 106 ? 2.308 -11.896 22.754 1.000 30.853 106 PHE AAA O 1
ATOM 1423 N N . ILE A 1 107 ? 0.632 -13.033 23.802 1.000 31.572 107 ILE AAA N 1
ATOM 1424 C CA . ILE A 1 107 ? 0.707 -14.227 22.929 1.000 31.118 107 ILE AAA CA 1
ATOM 1425 C C . ILE A 1 107 ? -0.179 -13.927 21.713 1.000 27.338 107 ILE AAA C 1
ATOM 1426 O O . ILE A 1 107 ? -1.269 -13.385 21.856 1.000 27.076 107 ILE AAA O 1
ATOM 1442 N N . CYS A 1 108 ? 0.381 -14.270 20.558 1.000 25.366 108 CYS AAA N 1
ATOM 1443 C CA . CYS A 1 108 ? -0.255 -13.994 19.275 1.000 29.113 108 CYS AAA CA 1
ATOM 1444 C C . CYS A 1 108 ? -0.275 -15.248 18.403 1.000 27.711 108 CYS AAA C 1
ATOM 1445 O O . CYS A 1 108 ? 0.728 -15.985 18.318 1.000 32.508 108 CYS AAA O 1
ATOM 1453 N N . ASN A 1 109 ? -1.387 -15.432 17.704 1.000 27.876 109 ASN AAA N 1
ATOM 1454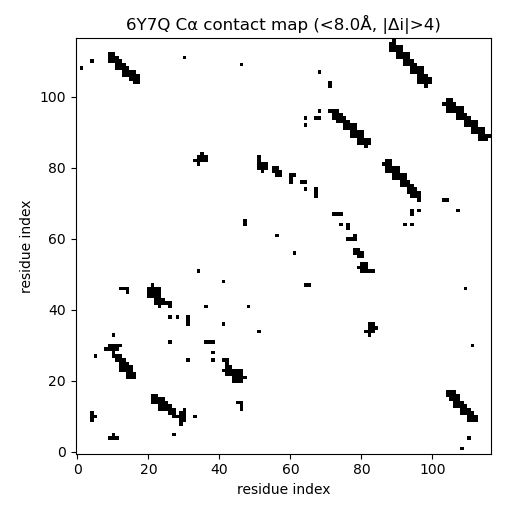 C CA . ASN A 1 109 ? -1.400 -16.382 16.568 1.000 27.440 109 ASN AAA CA 1
ATOM 1455 C C . ASN A 1 109 ? -1.252 -15.568 15.278 1.000 29.378 109 ASN AAA C 1
ATOM 1456 O O . ASN A 1 109 ? -2.113 -14.706 15.016 1.000 32.033 109 ASN AAA O 1
ATOM 1467 N N . THR A 1 110 ? -0.097 -15.694 14.647 1.000 26.253 110 THR AAA N 1
ATOM 1468 C CA . THR A 1 110 ? 0.229 -14.868 13.439 1.000 24.283 110 THR AAA CA 1
ATOM 1469 C C . THR A 1 110 ? -0.148 -15.720 12.228 1.000 23.438 110 THR AAA C 1
ATOM 1470 O O . THR A 1 110 ? 0.392 -16.821 12.121 1.000 25.475 110 THR AAA O 1
ATOM 1481 N N . HIS A 1 111 ? -1.097 -15.246 11.438 1.000 22.594 111 HIS AAA N 1
ATOM 1482 C CA . HIS A 1 111 ? -1.680 -16.007 10.284 1.000 24.714 111 HIS AAA CA 1
ATOM 1483 C C . HIS A 1 111 ? -1.223 -15.358 8.970 1.000 22.410 111 HIS AAA C 1
ATOM 1484 O O . HIS A 1 111 ? -1.689 -14.286 8.693 1.000 21.739 111 HIS AAA O 1
ATOM 1499 N N . ILE A 1 112 ? -0.236 -15.949 8.315 1.000 23.224 112 ILE AAA N 1
ATOM 1500 C CA . ILE A 1 112 ? 0.336 -15.451 7.039 1.000 23.122 112 ILE AAA CA 1
ATOM 1501 C C . ILE A 1 112 ? -0.552 -15.983 5.915 1.000 23.528 112 ILE AAA C 1
ATOM 1502 O O . ILE A 1 112 ? -0.693 -17.209 5.793 1.000 21.785 112 ILE AAA O 1
ATOM 1518 N N . ILE A 1 113 ? -1.101 -15.062 5.127 1.000 22.537 113 ILE AAA N 1
ATOM 1519 C CA . ILE A 1 113 ? -1.887 -15.472 3.935 1.000 22.955 113 ILE AAA CA 1
ATOM 1520 C C . ILE A 1 113 ? -1.269 -14.867 2.687 1.000 22.774 113 ILE AAA C 1
ATOM 1521 O O . ILE A 1 113 ? -1.400 -13.673 2.481 1.000 23.941 113 ILE AAA O 1
ATOM 1537 N N . PRO A 1 114 ? -0.588 -15.679 1.855 1.000 27.437 114 PRO AAA N 1
ATOM 1538 C CA . PRO A 1 114 ? -0.151 -15.192 0.547 1.000 25.437 114 PRO AAA CA 1
ATOM 1539 C C . PRO A 1 114 ? -1.331 -14.867 -0.370 1.000 27.575 114 PRO AAA C 1
ATOM 1540 O O . PRO A 1 114 ? -2.391 -15.521 -0.335 1.000 27.303 114 PRO AAA O 1
ATOM 1551 N N . VAL A 1 115 ? -1.093 -13.830 -1.171 1.000 25.333 115 VAL AAA N 1
ATOM 1552 C CA . VAL A 1 115 ? -2.038 -13.467 -2.257 1.000 26.455 115 VAL AAA CA 1
ATOM 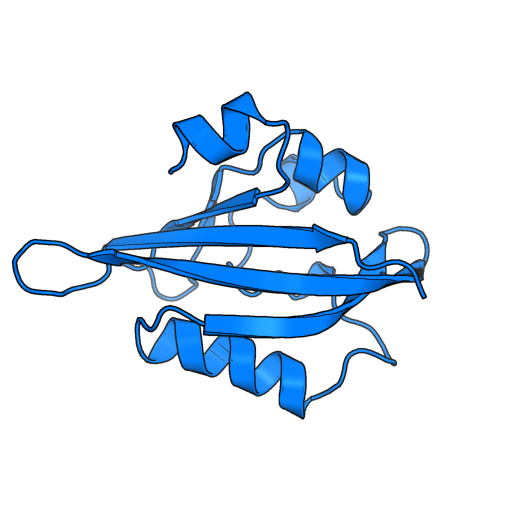1553 C C . VAL A 1 115 ? -1.297 -13.654 -3.586 1.000 26.496 115 VAL AAA C 1
ATOM 1554 O O . VAL A 1 115 ? -0.386 -12.879 -3.812 1.000 28.450 115 VAL AAA O 1
ATOM 1567 N N . LYS A 1 116 ? -1.612 -14.734 -4.299 1.000 33.528 116 LYS AAA N 1
ATOM 1568 C CA . LYS A 1 116 ? -0.832 -15.245 -5.474 1.000 36.300 116 LYS AAA CA 1
ATOM 1569 C C . LYS A 1 116 ? -1.512 -14.884 -6.791 1.000 30.672 116 LYS AAA C 1
ATOM 1570 O O . LYS A 1 116 ? -2.760 -14.836 -6.854 1.000 35.669 116 LYS AAA O 1
ATOM 1589 N N . ASN A 1 117 ? -0.720 -14.658 -7.828 1.000 36.497 117 ASN AAA N 1
ATOM 1590 C CA . ASN A 1 117 ? -1.280 -14.511 -9.221 1.000 40.563 117 ASN AAA CA 1
ATOM 1591 C C . ASN A 1 117 ? -1.639 -15.908 -9.710 1.000 43.235 117 ASN AAA C 1
ATOM 1592 O O . ASN A 1 117 ? -1.264 -16.867 -9.071 1.000 50.081 117 ASN AAA O 1
ATOM 1603 N N . GLN A 1 118 ? -2.254 -16.034 -10.898 1.000 53.261 118 GLN AAA N 1
ATOM 1604 C CA . GLN A 1 118 ? -2.715 -17.326 -11.439 1.000 47.401 118 GLN AAA CA 1
ATOM 1605 C C . GLN A 1 118 ? -1.506 -18.245 -11.609 1.000 50.433 118 GLN AAA C 1
ATOM 1606 O O . GLN A 1 118 ? -1.675 -19.500 -11.547 1.000 64.664 118 GLN AAA O 1
ATOM 1620 N N . GLU A 1 119 ? -0.339 -17.634 -11.844 1.000 46.753 119 GLU AAA N 1
ATOM 1621 C CA . GLU A 1 119 ? 0.922 -18.358 -12.110 1.000 45.508 119 GLU AAA CA 1
ATOM 1622 C C . GLU A 1 119 ? 1.457 -18.905 -10.785 1.000 46.863 119 GLU AAA C 1
ATOM 1623 O O . GLU A 1 119 ? 2.422 -19.634 -10.817 1.000 54.374 119 GLU AAA O 1
ATOM 1635 N N . GLY A 1 120 ? 0.860 -18.538 -9.648 1.000 50.807 120 GLY AAA N 1
ATOM 1636 C CA . GLY A 1 120 ? 1.205 -19.098 -8.325 1.000 52.946 120 GLY AAA CA 1
ATOM 1637 C C . GLY A 1 120 ? 2.226 -18.250 -7.583 1.000 51.521 120 GLY AAA C 1
ATOM 1638 O O . GLY A 1 120 ? 2.794 -18.724 -6.602 1.000 45.512 120 GLY AAA O 1
ATOM 1642 N N . VAL A 1 121 ? 2.486 -17.038 -8.058 1.000 47.109 121 VAL AAA N 1
ATOM 1643 C CA . VAL A 1 121 ? 3.549 -16.167 -7.509 1.000 38.438 121 VAL AAA CA 1
ATOM 1644 C C . VAL A 1 121 ? 2.883 -15.232 -6.512 1.000 33.156 121 VAL AAA C 1
ATOM 1645 O O . VAL A 1 121 ? 1.842 -14.594 -6.815 1.000 36.823 121 VAL AAA O 1
ATOM 1658 N N . ALA A 1 122 ? 3.432 -15.182 -5.317 1.000 33.987 122 ALA AAA N 1
ATOM 1659 C CA . ALA A 1 122 ? 2.837 -14.310 -4.282 1.000 33.303 122 ALA AAA CA 1
ATOM 1660 C C . ALA A 1 122 ? 3.106 -12.859 -4.661 1.000 25.414 122 ALA AAA C 1
ATOM 1661 O O . ALA A 1 122 ? 4.262 -12.456 -4.685 1.000 36.737 122 ALA AAA O 1
ATOM 1668 N N . MET A 1 123 ? 2.068 -12.052 -4.702 1.000 25.693 123 MET AAA N 1
ATOM 1669 C CA . MET A 1 123 ? 2.194 -10.612 -4.997 1.000 27.160 123 MET AAA CA 1
ATOM 1670 C C . MET A 1 123 ? 2.098 -9.804 -3.687 1.000 23.826 123 MET AAA C 1
ATOM 1671 O O . MET A 1 123 ? 2.735 -8.742 -3.616 1.000 24.569 123 MET AAA O 1
ATOM 1685 N N . MET A 1 124 ? 1.263 -10.252 -2.740 1.000 21.534 124 MET AAA N 1
ATOM 1686 C CA . MET A 1 124 ? 1.052 -9.539 -1.447 1.000 21.285 124 MET AAA CA 1
ATOM 1687 C C . MET A 1 124 ? 0.988 -10.646 -0.408 1.000 19.898 124 MET AAA C 1
ATOM 1688 O O . MET A 1 124 ? 0.813 -11.827 -0.699 1.000 21.910 124 MET AAA O 1
ATOM 1702 N N . PHE A 1 125 ? 1.204 -10.224 0.834 1.000 20.931 125 PHE AAA N 1
ATOM 1703 C CA . PHE A 1 125 ? 0.782 -11.034 2.011 1.000 20.243 125 PHE AAA CA 1
ATOM 1704 C C . PHE A 1 125 ? -0.240 -10.235 2.824 1.000 18.483 125 PHE AAA C 1
ATOM 1705 O O . PHE A 1 125 ? -0.079 -9.012 2.988 1.000 19.484 125 PHE AAA O 1
ATOM 1722 N N . ILE A 1 126 ? -1.263 -10.932 3.280 1.000 19.607 126 ILE AAA N 1
ATOM 1723 C CA . ILE A 1 126 ? -2.117 -10.416 4.372 1.000 20.450 126 ILE AAA CA 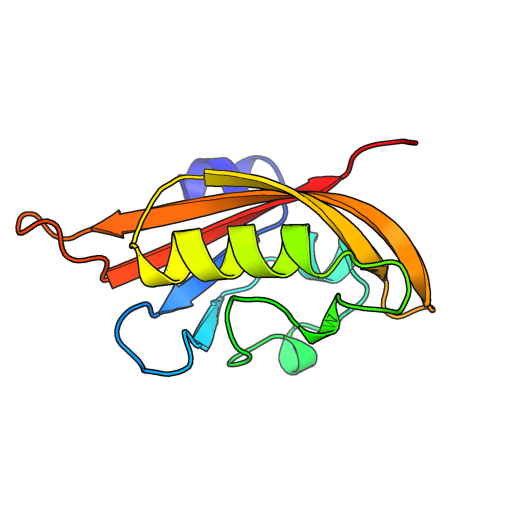1
ATOM 1724 C C . ILE A 1 126 ? -1.660 -11.163 5.630 1.000 19.732 126 ILE AAA C 1
ATOM 1725 O O . ILE A 1 126 ? -1.548 -12.397 5.570 1.000 22.858 126 ILE AAA O 1
ATOM 1741 N N . ILE A 1 127 ? -1.308 -10.412 6.684 1.000 19.438 127 ILE AAA N 1
ATOM 1742 C CA . ILE A 1 127 ? -0.940 -11.074 7.959 1.000 19.474 127 ILE AAA CA 1
ATOM 1743 C C . ILE A 1 127 ? -1.911 -10.600 9.026 1.000 19.192 127 ILE AAA C 1
ATOM 1744 O O . ILE A 1 127 ? -2.018 -9.410 9.233 1.000 20.739 127 ILE AAA O 1
ATOM 1760 N N . ASN A 1 128 ? -2.597 -11.562 9.626 1.000 20.850 128 ASN AAA N 1
ATOM 1761 C CA . ASN A 1 128 ? -3.607 -11.334 10.661 1.000 21.073 128 ASN AAA CA 1
ATOM 1762 C C . ASN A 1 128 ? -2.937 -11.731 11.975 1.000 24.058 128 ASN AAA C 1
ATOM 1763 O O . ASN A 1 128 ? -2.193 -12.697 12.019 1.000 26.160 128 ASN AAA O 1
ATOM 1774 N N . PHE A 1 129 ? -3.221 -10.931 12.979 1.000 24.225 129 PHE AAA N 1
ATOM 1775 C CA . PHE A 1 129 ? -2.671 -11.118 14.360 1.000 25.561 129 PHE AAA CA 1
ATOM 1776 C C . PHE A 1 129 ? -3.799 -11.326 15.367 1.000 23.849 129 PHE AAA C 1
ATOM 1777 O O . PHE A 1 129 ? -4.606 -10.403 15.539 1.000 29.040 129 PHE AAA O 1
ATOM 1794 N N . GLU A 1 130 ? -3.921 -12.545 15.863 1.000 24.782 130 GLU AAA N 1
ATOM 1795 C CA . GLU A 1 130 ? -5.017 -12.960 16.791 1.000 28.948 130 GLU AAA CA 1
ATOM 1796 C C . GLU A 1 130 ? -4.445 -12.975 18.230 1.000 26.650 130 GLU AAA C 1
ATOM 1797 O O . GLU A 1 130 ? -3.516 -13.706 18.474 1.000 29.669 130 GLU AAA O 1
ATOM 1809 N N . TYR A 1 131 ? -4.930 -12.103 19.121 1.000 26.911 131 TYR AAA N 1
ATOM 1810 C CA . TYR A 1 131 ? -4.528 -12.123 20.561 1.000 24.577 131 TYR AAA CA 1
ATOM 1811 C C . TYR A 1 131 ? -4.990 -13.437 21.182 1.000 26.869 131 TYR AAA C 1
ATOM 1812 O O . TYR A 1 131 ? -6.075 -13.939 20.969 1.000 28.927 131 TYR AAA O 1
ATOM 1830 N N . VAL A 1 132 ? -4.093 -14.003 21.972 1.000 29.132 132 VAL AAA N 1
ATOM 1831 C CA . VAL A 1 132 ? -4.388 -15.250 22.717 1.000 27.030 132 VAL AAA CA 1
ATOM 1832 C C . VAL A 1 132 ? -4.236 -14.987 24.233 1.000 27.800 132 VAL AAA C 1
ATOM 1833 O O . VAL A 1 132 ? -3.160 -14.557 24.631 1.000 31.705 132 VAL AAA O 1
ATOM 1846 N N . THR A 1 133 ? -5.314 -15.157 24.984 1.000 29.810 133 THR AAA N 1
ATOM 1847 C CA . THR A 1 133 ? -5.219 -14.953 26.473 1.000 30.109 133 THR AAA CA 1
ATOM 1848 C C . THR A 1 133 ? -4.298 -16.010 27.076 1.000 32.309 133 THR AAA C 1
ATOM 1849 O O . THR A 1 133 ? -4.202 -17.117 26.557 1.000 30.997 133 THR AAA O 1
ATOM 1860 N N . ASP A 1 134 ? -3.606 -15.654 28.150 1.000 35.728 134 ASP AAA N 1
ATOM 1861 C CA . ASP A 1 134 ? -2.627 -16.575 28.788 1.000 45.943 134 ASP AAA CA 1
ATOM 1862 C C . ASP A 1 134 ? -3.362 -17.327 29.898 1.000 46.053 134 ASP AAA C 1
ATOM 1863 O O . ASP A 1 134 ? -4.113 -18.264 29.615 1.000 62.076 134 ASP AAA O 1
#

Radius of gyration: 13.31 Å; Cα contacts (8 Å, |Δi|>4): 242; chains: 1; bounding box: 29×27×41 Å

Sequence (117 aa):
IIRKFEGQNKKFIIANARVQNCAIIYCCNDGFCEMTGFSRPDVMQKPCTCDFLHGPETKRHDIAQIAQALLGSEERKVEVTYYHKNGSTFICNTHIIPVKNQEGVAMMFIINFEYVTD

Foldseek 3Di:
DVCVCLVVLFWKWKFFLPDPQRFTQGGDPSVCVVQVPDPVRRGGHRRLPCVFDDDQWDPVQSVVVVVCSVVVHWDWGWTWTHRPVGDIWIWTWTWHFDADPVGHGGMIMITIDTDDD

Nearest PDB structures (foldseek):
  6y7q-assembly1_AAA-2  TM=1.004E+00  e=1.917E-23  Homo sapiens
  4hqa-assembly1_A  TM=9.935E-01  e=5.400E-17  Homo sapiens
  4hp9-assembly1_A  TM=9.674E-01  e=4.544E-17  Homo sapiens
  4hoi-assembly1_A  TM=9.610E-01  e=9.601E-12  Mus musculus
  4llo-assembly2_D  TM=9.542E-01  e=1.017E-11  Mus musculus